Protein AF-T1J2W0-F1 (afdb_monomer_lite)

Foldseek 3Di:
DLVVVCVVCLLDLCSLLVQLVVLVVVCVVCVVPPDDLVVNLVSLVSSLVSLVSSCVNPVLPLSSLQSNLVSCVSVVVNVSSVVSVVSSVVSVVVVVVVVVVVVVVVVVVVVVVPPPDDDDDDD

InterPro domains:
  IPR011990 Tetratricopeptide-like helical domain superfamily [G3DSA:1.25.40.10] (2-92)
  IPR011990 Tetratricopeptide-like helical domain superfamily [SSF48452] (9-98)
  IPR019734 Tetratricopeptide repeat [PS50005] (62-95)
  IPR019734 Tetratricopeptide repeat [SM00028] (28-61)
  IPR019734 Tetratricopeptide repeat [SM00028] (62-95)
  IPR051966 RNA polymerase II-associated protein 3 [PTHR46423] (6-99)

Secondary structure (DSSP, 8-state):
-HHHHHHH-TT-THHHHHHHHHHHHHHHHHTTTT--HHHHHHHHHHHHHHHHHHHHH-TT-HHHHHHHHHHHHHTT-HHHHHHHHHHHHHHHHHHHHHHHHHHHHHHHHHHHTTS--------

Sequence (123 aa):
MLYSGMLSDPTNAFLPANRALALLKKEIEYCFNIKSDK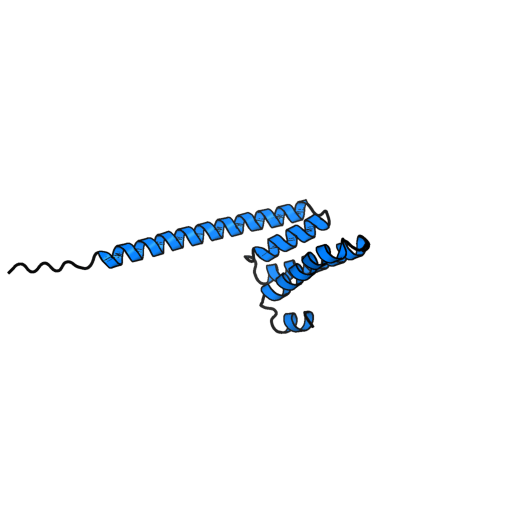FLIFMYAAAEQDCDLAINIDKNYVKAYQRRGSARLAMHKLELAKQDFRKVLELEAGNKQIEAAEREKNGSWVRFSHHHGTVLHSG

Radius of gyration: 23.08 Å; chains: 1; bounding box: 70×40×63 Å

pLDDT: mean 74.88, std 16.81, range [36.06, 93.81]

Organism: Strigamia maritima (NCBI:txid126957)

Structure (mmCIF, N/CA/C/O backbone):
data_AF-T1J2W0-F1
#
_entry.id   AF-T1J2W0-F1
#
loop_
_atom_site.group_PDB
_atom_site.id
_atom_site.type_symbol
_atom_site.label_atom_id
_atom_site.label_alt_id
_atom_site.label_comp_id
_atom_site.label_asym_id
_atom_site.label_entity_id
_atom_site.label_se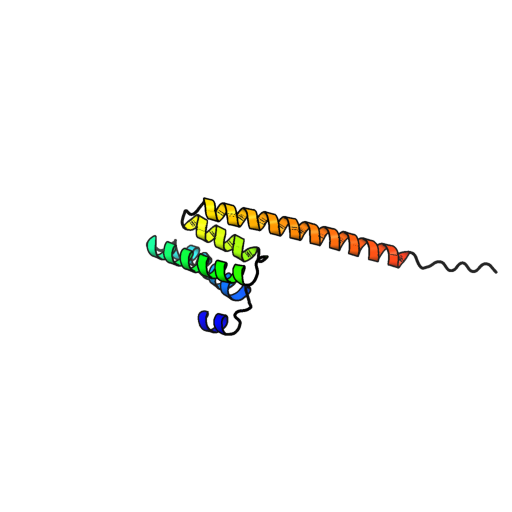q_id
_atom_site.pdbx_PDB_ins_code
_atom_site.Cartn_x
_atom_site.Cartn_y
_atom_site.Cartn_z
_atom_site.occupancy
_atom_site.B_iso_or_equiv
_atom_site.auth_seq_id
_atom_site.auth_comp_id
_atom_site.auth_asym_id
_atom_site.auth_atom_id
_atom_site.pdbx_PDB_model_num
ATOM 1 N N . MET A 1 1 ? 5.935 -17.968 -14.261 1.00 46.16 1 MET A N 1
ATOM 2 C CA . MET A 1 1 ? 4.774 -18.691 -13.690 1.00 46.16 1 MET A CA 1
ATOM 3 C C . MET A 1 1 ? 3.873 -17.832 -12.795 1.00 46.16 1 MET A C 1
ATOM 5 O O . MET A 1 1 ? 2.678 -18.066 -12.822 1.00 46.16 1 MET A O 1
ATOM 9 N N . LEU A 1 2 ? 4.363 -16.821 -12.055 1.00 52.06 2 LEU A N 1
ATOM 10 C CA . LEU A 1 2 ? 3.499 -16.014 -11.162 1.00 52.06 2 LEU A CA 1
ATOM 11 C C . LEU A 1 2 ? 2.420 -15.170 -11.880 1.00 52.06 2 LEU A C 1
ATOM 13 O O . LEU A 1 2 ? 1.346 -14.970 -11.327 1.00 52.06 2 LEU A O 1
ATOM 17 N N . TYR A 1 3 ? 2.672 -14.713 -13.112 1.00 53.56 3 TYR A N 1
ATOM 18 C CA . TYR A 1 3 ? 1.720 -13.885 -13.872 1.00 53.56 3 TYR A CA 1
ATOM 19 C C . TYR A 1 3 ? 0.462 -14.665 -14.308 1.00 53.56 3 TYR A C 1
ATOM 21 O O . TYR A 1 3 ? -0.647 -14.153 -14.211 1.00 53.56 3 TYR A O 1
ATOM 29 N N . SER A 1 4 ? 0.614 -15.935 -14.704 1.00 57.16 4 SER A N 1
ATOM 30 C CA . SER A 1 4 ? -0.502 -16.800 -15.126 1.00 57.16 4 SER A CA 1
ATOM 31 C C . SER A 1 4 ? -1.461 -17.146 -13.978 1.00 57.16 4 SER A C 1
ATOM 33 O O . SER A 1 4 ? -2.655 -17.316 -14.211 1.00 57.16 4 SER A O 1
ATOM 35 N N . GLY A 1 5 ? -0.961 -17.201 -12.736 1.00 61.06 5 GLY A N 1
ATOM 36 C CA . GLY A 1 5 ? -1.792 -17.414 -11.545 1.00 61.06 5 GLY A CA 1
ATOM 37 C C . GLY A 1 5 ? -2.660 -16.202 -11.192 1.00 61.06 5 GLY A C 1
ATOM 38 O O . GLY A 1 5 ? -3.816 -16.375 -10.830 1.00 61.06 5 GLY A O 1
ATOM 39 N N . MET A 1 6 ? -2.145 -14.978 -11.370 1.00 64.12 6 MET A N 1
ATOM 40 C CA . MET A 1 6 ? -2.906 -13.739 -11.122 1.00 64.12 6 MET A CA 1
ATOM 41 C C . MET A 1 6 ? -4.043 -13.528 -12.124 1.00 64.12 6 MET A C 1
ATOM 43 O O . MET A 1 6 ? -5.085 -12.997 -11.764 1.00 64.12 6 MET A O 1
ATOM 47 N N . LEU A 1 7 ? -3.854 -13.960 -13.374 1.00 62.75 7 LEU A N 1
ATOM 48 C CA . LEU A 1 7 ? -4.899 -13.908 -14.402 1.00 62.75 7 LEU A CA 1
ATOM 49 C C . LEU A 1 7 ? -5.993 -14.964 -14.195 1.00 62.75 7 LEU A C 1
ATOM 51 O O . LEU A 1 7 ? -7.088 -14.808 -14.724 1.00 62.75 7 LEU A O 1
ATOM 55 N N . SER A 1 8 ? -5.697 -16.030 -13.444 1.00 68.44 8 SER A N 1
ATOM 56 C CA . SER A 1 8 ? -6.660 -17.103 -13.166 1.00 68.44 8 SER A CA 1
ATOM 57 C C . SER A 1 8 ? -7.631 -16.741 -12.037 1.00 68.44 8 SER A C 1
ATOM 59 O O . SER A 1 8 ? -8.755 -17.230 -12.034 1.00 68.44 8 SER A O 1
ATOM 61 N N . ASP A 1 9 ? -7.221 -15.873 -11.107 1.00 68.38 9 ASP A N 1
ATOM 62 C CA . ASP A 1 9 ? -8.078 -15.335 -10.046 1.00 68.38 9 ASP A CA 1
ATOM 63 C C . ASP A 1 9 ? -7.771 -13.842 -9.815 1.00 68.38 9 ASP A C 1
ATOM 65 O O . ASP A 1 9 ? -6.978 -13.483 -8.935 1.00 68.38 9 ASP A O 1
ATOM 69 N N . PRO A 1 10 ? -8.385 -12.948 -10.613 1.00 68.94 10 PRO A N 1
ATOM 70 C CA . PRO A 1 10 ? -8.170 -11.508 -10.506 1.00 68.94 10 PRO A CA 1
ATOM 71 C C . PRO A 1 10 ? -8.846 -10.894 -9.271 1.00 68.94 10 PRO A C 1
ATOM 73 O O . PRO A 1 10 ? -8.652 -9.712 -8.999 1.00 68.94 10 PRO A O 1
ATOM 76 N N . THR A 1 11 ? -9.643 -11.668 -8.527 1.00 78.44 11 THR A N 1
ATOM 77 C CA . THR A 1 11 ? -10.345 -11.193 -7.325 1.00 78.44 11 THR A CA 1
ATOM 78 C C . THR A 1 11 ? -9.517 -11.356 -6.057 1.00 78.44 11 THR A C 1
ATOM 80 O O . THR A 1 11 ? -9.905 -10.891 -4.987 1.00 78.44 11 THR A O 1
ATOM 83 N N . ASN A 1 12 ? -8.354 -11.997 -6.161 1.00 82.50 12 ASN A N 1
ATOM 84 C CA . ASN A 1 12 ? -7.546 -12.334 -5.011 1.00 82.50 12 ASN A CA 1
ATOM 85 C C . ASN A 1 12 ? -6.423 -11.316 -4.784 1.00 82.50 12 ASN A C 1
ATOM 87 O O . ASN A 1 12 ? -5.365 -11.385 -5.410 1.00 82.50 12 ASN A O 1
ATOM 91 N N . ALA A 1 13 ? -6.621 -10.409 -3.821 1.00 82.06 13 ALA A N 1
ATOM 92 C CA . ALA A 1 13 ? -5.630 -9.403 -3.422 1.00 82.06 13 ALA A CA 1
ATOM 93 C C . ALA A 1 13 ? -4.342 -10.007 -2.821 1.00 82.06 13 ALA A C 1
ATOM 95 O O . ALA A 1 13 ? -3.291 -9.359 -2.805 1.00 82.06 13 ALA A O 1
ATOM 96 N N . PHE A 1 14 ? -4.388 -11.259 -2.347 1.00 83.62 14 PHE A N 1
ATOM 97 C CA . PHE A 1 14 ? -3.240 -11.937 -1.743 1.00 83.62 14 PHE A CA 1
ATOM 98 C C . PHE A 1 14 ? -2.141 -12.235 -2.766 1.00 83.62 14 PHE A C 1
ATOM 100 O O . PHE A 1 14 ? -0.958 -12.074 -2.460 1.00 83.62 14 PHE A O 1
ATOM 107 N N . LEU A 1 15 ? -2.510 -12.650 -3.982 1.00 84.25 15 LEU A N 1
ATOM 108 C CA . LEU A 1 15 ? -1.555 -13.009 -5.033 1.00 84.25 15 LEU A CA 1
ATOM 109 C C . LEU A 1 15 ? -0.631 -11.837 -5.416 1.00 84.25 15 LEU A C 1
ATOM 111 O O . LEU A 1 15 ? 0.593 -12.008 -5.329 1.00 84.25 15 LEU A O 1
ATOM 115 N N . PRO A 1 16 ? -1.148 -10.651 -5.797 1.00 81.88 16 PRO A N 1
ATOM 116 C CA . PRO A 1 16 ? -0.301 -9.513 -6.128 1.00 81.88 16 PRO A CA 1
ATOM 117 C C . PRO A 1 16 ? 0.481 -8.999 -4.913 1.00 81.88 16 PRO A C 1
ATOM 119 O O . PRO A 1 16 ? 1.685 -8.773 -5.020 1.00 81.88 16 PRO A O 1
ATOM 122 N N . ALA A 1 17 ? -0.109 -8.952 -3.716 1.00 82.38 17 ALA A N 1
ATOM 123 C CA . ALA A 1 17 ? 0.631 -8.526 -2.525 1.00 82.38 17 ALA A CA 1
ATOM 124 C C . ALA A 1 17 ? 1.763 -9.484 -2.112 1.00 82.38 17 ALA A C 1
ATOM 126 O O . ALA A 1 17 ? 2.795 -9.043 -1.598 1.00 82.38 17 ALA A O 1
ATOM 127 N N . ASN A 1 18 ? 1.600 -10.793 -2.322 1.00 87.44 18 ASN A N 1
ATOM 128 C CA . ASN A 1 18 ? 2.654 -11.769 -2.052 1.00 87.44 18 ASN A CA 1
ATOM 129 C C . ASN A 1 18 ? 3.799 -11.656 -3.070 1.00 87.44 18 ASN A C 1
ATOM 131 O O . ASN A 1 18 ? 4.972 -11.773 -2.712 1.00 87.44 18 ASN A O 1
ATOM 135 N N . ARG A 1 19 ? 3.482 -11.351 -4.333 1.00 86.00 19 ARG A N 1
ATOM 136 C CA . ARG A 1 19 ? 4.506 -11.025 -5.331 1.00 86.00 19 ARG A CA 1
ATOM 137 C C . ARG A 1 19 ? 5.256 -9.744 -4.969 1.00 86.00 19 ARG A C 1
ATOM 139 O O . ARG A 1 19 ? 6.485 -9.769 -4.990 1.00 86.00 19 ARG A O 1
ATOM 146 N N . ALA A 1 20 ? 4.559 -8.689 -4.543 1.00 84.31 20 ALA A N 1
ATOM 147 C CA . ALA A 1 20 ? 5.192 -7.464 -4.050 1.00 84.31 20 ALA A CA 1
ATOM 148 C C . ALA A 1 20 ? 6.149 -7.747 -2.880 1.00 84.31 20 ALA A C 1
ATOM 150 O O . ALA A 1 20 ? 7.278 -7.262 -2.866 1.00 84.31 20 ALA A O 1
ATOM 151 N N . LEU A 1 21 ? 5.747 -8.603 -1.931 1.00 86.44 21 LEU A N 1
ATOM 152 C CA . LEU A 1 21 ? 6.630 -9.053 -0.851 1.00 86.44 21 LEU A CA 1
ATOM 153 C C . LEU A 1 21 ? 7.881 -9.759 -1.375 1.00 86.44 21 LEU A C 1
ATOM 155 O O . LEU A 1 21 ? 8.970 -9.504 -0.872 1.00 86.44 21 LEU A O 1
ATOM 159 N N . ALA A 1 22 ? 7.742 -10.662 -2.345 1.00 85.88 22 ALA A N 1
ATOM 160 C CA . ALA A 1 22 ? 8.883 -11.380 -2.900 1.00 85.88 22 ALA A CA 1
ATOM 161 C C . ALA A 1 22 ? 9.874 -10.426 -3.587 1.00 85.88 22 ALA A C 1
ATOM 163 O O . ALA A 1 22 ? 11.082 -10.603 -3.444 1.00 85.88 22 ALA A O 1
ATOM 164 N N . LEU A 1 23 ? 9.377 -9.396 -4.283 1.00 84.12 23 LEU A N 1
ATOM 165 C CA . LEU A 1 23 ? 10.206 -8.352 -4.894 1.00 84.12 23 LEU A CA 1
ATOM 166 C C . LEU A 1 23 ? 10.962 -7.545 -3.828 1.00 84.12 23 LEU A C 1
ATOM 168 O O . LEU A 1 23 ? 12.172 -7.380 -3.951 1.00 84.12 23 LEU A O 1
ATOM 172 N N . LEU A 1 24 ? 10.274 -7.137 -2.755 1.00 82.44 24 LEU A N 1
ATOM 173 C CA . LEU A 1 24 ? 10.879 -6.439 -1.613 1.00 82.44 24 LEU A CA 1
ATOM 174 C C . LEU A 1 24 ? 11.867 -7.317 -0.836 1.00 82.44 24 LEU A C 1
ATOM 176 O O . LEU A 1 24 ? 12.873 -6.839 -0.346 1.00 82.44 24 LEU A O 1
ATOM 180 N N . LYS A 1 25 ? 11.624 -8.623 -0.712 1.00 80.88 25 LYS A N 1
ATOM 181 C CA . LYS A 1 25 ? 12.543 -9.528 -0.005 1.00 80.88 25 LYS A CA 1
ATOM 182 C C . LYS A 1 25 ? 13.805 -9.813 -0.821 1.00 80.88 25 LYS A C 1
ATOM 184 O O . LYS A 1 25 ? 14.875 -10.005 -0.251 1.00 80.88 25 LYS A O 1
ATOM 189 N N . LYS A 1 26 ? 13.684 -9.822 -2.151 1.00 71.12 26 LYS A N 1
ATOM 190 C CA . LYS A 1 26 ? 14.795 -10.063 -3.079 1.00 71.12 26 LYS A CA 1
ATOM 191 C C . LYS A 1 26 ? 15.837 -8.939 -3.064 1.00 71.12 26 LYS A C 1
ATOM 193 O O . LYS A 1 26 ? 16.991 -9.200 -3.381 1.00 71.12 26 LYS A O 1
ATOM 198 N N . GLU A 1 27 ? 15.456 -7.734 -2.642 1.00 64.75 27 GLU A N 1
ATOM 199 C CA . GLU A 1 27 ? 16.375 -6.638 -2.302 1.00 64.75 27 GLU A CA 1
ATOM 200 C C . GLU A 1 27 ? 17.429 -7.067 -1.276 1.00 64.75 27 GLU A C 1
ATOM 202 O O . GLU A 1 27 ? 18.616 -6.880 -1.517 1.00 64.75 27 GLU A O 1
ATOM 207 N N . ILE A 1 28 ? 17.013 -7.679 -0.159 1.00 61.84 28 ILE A N 1
ATOM 208 C CA . ILE A 1 28 ? 17.910 -8.014 0.963 1.00 61.84 28 ILE A CA 1
ATOM 209 C C . ILE A 1 28 ? 19.010 -8.983 0.509 1.00 61.84 28 ILE A C 1
ATOM 211 O O . ILE A 1 28 ? 20.155 -8.878 0.941 1.00 61.84 28 ILE A O 1
ATOM 215 N N . GLU A 1 29 ? 18.680 -9.895 -0.405 1.00 62.16 29 GLU A N 1
ATOM 216 C CA . GLU A 1 29 ? 19.632 -10.853 -0.974 1.00 62.16 29 GLU A CA 1
ATOM 217 C C . GLU A 1 29 ? 20.570 -10.204 -2.010 1.00 62.16 29 GLU A C 1
ATOM 219 O O . GLU A 1 29 ? 21.736 -10.580 -2.127 1.00 62.16 29 GLU A O 1
ATOM 224 N N . TYR A 1 30 ? 20.086 -9.202 -2.751 1.00 60.34 30 TYR A N 1
ATOM 225 C CA . TYR A 1 30 ? 20.829 -8.580 -3.849 1.00 60.34 30 TYR A CA 1
ATOM 226 C C . TYR A 1 30 ? 21.629 -7.329 -3.473 1.00 60.34 30 TYR A C 1
ATOM 228 O O . TYR A 1 30 ? 22.598 -7.018 -4.168 1.00 60.34 30 TYR A O 1
ATOM 236 N N . CYS A 1 31 ? 21.302 -6.656 -2.368 1.00 54.00 31 CYS A N 1
ATOM 237 C CA . CYS A 1 31 ? 22.071 -5.524 -1.841 1.00 54.00 31 CYS A CA 1
ATOM 238 C C . CYS A 1 31 ? 23.498 -5.910 -1.409 1.00 54.00 31 CYS A C 1
ATOM 240 O O . CYS A 1 31 ? 24.365 -5.045 -1.346 1.00 54.00 31 CYS A O 1
ATOM 242 N N . PHE A 1 32 ? 23.778 -7.200 -1.180 1.00 56.19 32 PHE A N 1
ATOM 243 C CA . PHE A 1 32 ? 25.126 -7.683 -0.852 1.00 56.19 32 PHE A CA 1
ATOM 244 C C . PHE A 1 32 ? 26.053 -7.817 -2.076 1.00 56.19 32 PHE A C 1
ATOM 246 O O . PHE A 1 32 ? 27.269 -7.874 -1.924 1.00 56.19 32 PHE A O 1
ATOM 253 N N . ASN A 1 33 ? 25.499 -7.844 -3.294 1.00 49.69 33 ASN A N 1
ATOM 254 C CA . ASN A 1 33 ? 26.236 -8.077 -4.539 1.00 49.69 33 ASN A CA 1
ATOM 255 C C . ASN A 1 33 ? 26.005 -6.933 -5.538 1.00 49.69 33 ASN A C 1
ATOM 257 O O . ASN A 1 33 ? 25.404 -7.158 -6.583 1.00 49.69 33 ASN A O 1
ATOM 261 N N . ILE A 1 34 ? 26.429 -5.708 -5.185 1.00 54.31 34 ILE A N 1
ATOM 262 C CA . ILE A 1 34 ? 26.569 -4.502 -6.042 1.00 54.31 34 ILE A CA 1
ATOM 263 C C . ILE A 1 34 ? 25.626 -4.485 -7.267 1.00 54.31 34 ILE A C 1
ATOM 265 O O . ILE A 1 34 ? 26.065 -4.364 -8.414 1.00 54.31 34 ILE A O 1
ATOM 269 N N . LYS A 1 35 ? 24.312 -4.645 -7.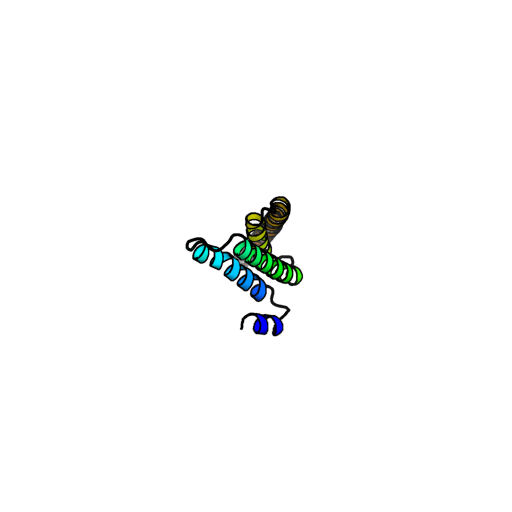060 1.00 55.25 35 LYS A N 1
ATOM 270 C CA . LYS A 1 35 ? 23.345 -4.451 -8.143 1.00 55.25 35 LYS A CA 1
ATOM 271 C C . LYS A 1 35 ? 22.975 -2.986 -8.211 1.00 55.25 35 LYS A C 1
ATOM 273 O O . LYS A 1 35 ? 22.626 -2.366 -7.217 1.00 55.25 35 LYS A O 1
ATOM 278 N N . SER A 1 36 ? 23.123 -2.449 -9.415 1.00 61.47 36 SER A N 1
ATOM 279 C CA . SER A 1 36 ? 22.970 -1.043 -9.759 1.00 61.47 36 SER A CA 1
ATOM 280 C C . SER A 1 36 ? 21.665 -0.485 -9.194 1.00 61.47 36 SER A C 1
ATOM 282 O O . SER A 1 36 ? 20.614 -1.090 -9.397 1.00 61.47 36 SER A O 1
ATOM 284 N N . ASP A 1 37 ? 21.731 0.690 -8.572 1.00 67.69 37 ASP A N 1
ATOM 285 C CA . ASP A 1 37 ? 20.605 1.465 -8.022 1.00 67.69 37 ASP A CA 1
ATOM 286 C C . ASP A 1 37 ? 19.345 1.417 -8.923 1.00 67.69 37 ASP A C 1
ATOM 288 O O . ASP A 1 37 ? 18.236 1.077 -8.509 1.00 67.69 37 ASP A O 1
ATOM 292 N N . LYS A 1 38 ? 19.549 1.552 -10.239 1.00 73.06 38 LYS A N 1
ATOM 293 C CA . LYS A 1 38 ? 18.502 1.464 -11.269 1.00 73.06 38 LYS A CA 1
ATOM 294 C C . LYS A 1 38 ? 17.694 0.155 -11.274 1.00 73.06 38 LYS A C 1
ATOM 296 O O . LYS A 1 38 ? 16.495 0.185 -11.547 1.00 73.06 38 LYS A O 1
ATOM 301 N N . PHE A 1 39 ? 18.324 -0.995 -11.023 1.00 79.12 39 PHE A N 1
ATOM 302 C CA . PHE A 1 39 ? 17.624 -2.284 -10.970 1.00 79.12 39 PHE A CA 1
ATOM 303 C C . PHE A 1 39 ? 16.715 -2.357 -9.744 1.00 79.12 39 PHE A C 1
ATOM 305 O O . PHE A 1 39 ? 15.589 -2.841 -9.837 1.00 79.12 39 PHE A O 1
ATOM 312 N N . LEU A 1 40 ? 17.185 -1.828 -8.617 1.00 77.25 40 LEU A N 1
ATOM 313 C CA . LEU A 1 40 ? 16.453 -1.838 -7.363 1.00 77.25 40 LEU A CA 1
ATOM 314 C C . LEU A 1 40 ? 15.235 -0.902 -7.421 1.00 77.25 40 LEU A C 1
ATOM 316 O O . LEU A 1 40 ? 14.122 -1.322 -7.105 1.00 77.25 40 LEU A O 1
ATOM 320 N N . ILE A 1 41 ? 15.404 0.293 -8.001 1.00 81.38 41 ILE A N 1
ATOM 321 C CA . ILE A 1 41 ? 14.304 1.221 -8.315 1.00 81.38 41 ILE A CA 1
ATOM 322 C C . ILE A 1 41 ? 13.226 0.549 -9.180 1.00 81.38 41 ILE A C 1
ATOM 324 O O . ILE A 1 41 ? 12.032 0.708 -8.917 1.00 81.38 41 ILE A O 1
ATOM 328 N N . PHE A 1 42 ? 13.619 -0.233 -10.193 1.00 85.50 42 PHE A N 1
ATOM 329 C CA . PHE A 1 42 ? 12.667 -0.969 -11.030 1.00 85.50 42 PHE A CA 1
ATOM 330 C C . PHE A 1 42 ? 11.889 -2.028 -10.231 1.00 85.50 42 PHE A C 1
ATOM 332 O O . PHE A 1 42 ? 10.685 -2.193 -10.430 1.00 85.50 42 PHE A O 1
ATOM 339 N N . MET A 1 43 ? 12.549 -2.725 -9.300 1.00 85.06 43 MET A N 1
ATOM 340 C CA . MET A 1 43 ? 11.890 -3.711 -8.438 1.00 85.06 43 MET A CA 1
ATOM 341 C C . MET A 1 43 ? 10.874 -3.066 -7.491 1.00 85.06 43 MET A C 1
ATOM 343 O O . MET A 1 43 ? 9.770 -3.594 -7.350 1.00 85.06 43 MET A O 1
ATOM 347 N N . TYR A 1 44 ? 11.200 -1.917 -6.894 1.00 88.00 44 TYR A N 1
ATOM 348 C CA . TYR A 1 44 ? 10.252 -1.181 -6.053 1.00 88.00 44 TYR A CA 1
ATOM 349 C C . TYR A 1 44 ? 9.065 -0.645 -6.843 1.00 88.00 44 TYR A C 1
ATOM 351 O O . TYR A 1 44 ? 7.939 -0.732 -6.365 1.00 88.00 44 TYR A O 1
ATOM 359 N N . ALA A 1 45 ? 9.289 -0.152 -8.063 1.00 89.25 45 ALA A N 1
ATOM 360 C CA . ALA A 1 45 ? 8.205 0.299 -8.930 1.00 89.25 45 ALA A CA 1
ATOM 361 C C . ALA A 1 45 ? 7.246 -0.852 -9.289 1.00 89.25 45 ALA A C 1
ATOM 363 O O . ALA A 1 45 ? 6.029 -0.676 -9.275 1.00 89.25 45 ALA A O 1
ATOM 364 N N . ALA A 1 46 ? 7.782 -2.048 -9.554 1.00 88.94 46 ALA A N 1
ATOM 365 C CA . ALA A 1 46 ? 6.965 -3.240 -9.774 1.00 88.94 46 ALA A CA 1
ATOM 366 C C . ALA A 1 46 ? 6.197 -3.655 -8.504 1.00 88.94 46 ALA A C 1
ATOM 368 O O . ALA A 1 46 ? 5.017 -3.988 -8.582 1.00 88.94 46 ALA A O 1
ATOM 369 N N . ALA A 1 47 ? 6.836 -3.586 -7.330 1.00 89.44 47 ALA A N 1
ATOM 370 C CA . ALA A 1 47 ? 6.176 -3.863 -6.056 1.00 89.44 47 ALA A CA 1
ATOM 371 C C . ALA A 1 47 ? 5.065 -2.845 -5.741 1.00 89.44 47 ALA A C 1
ATOM 373 O O . ALA A 1 47 ? 4.025 -3.231 -5.213 1.00 89.44 47 ALA A O 1
ATOM 374 N N . GLU A 1 48 ? 5.257 -1.567 -6.084 1.00 92.44 48 GLU A N 1
ATOM 375 C CA . GLU A 1 48 ? 4.244 -0.516 -5.953 1.00 92.44 48 GLU A CA 1
ATOM 376 C C . GLU A 1 48 ? 3.004 -0.837 -6.800 1.00 92.44 48 GLU A C 1
ATOM 378 O O . GLU A 1 48 ? 1.901 -0.847 -6.257 1.00 92.44 48 GLU A O 1
ATOM 383 N N . GLN A 1 49 ? 3.180 -1.203 -8.076 1.00 91.38 49 GLN A N 1
ATOM 384 C CA . GLN A 1 49 ? 2.070 -1.588 -8.963 1.00 91.38 49 GLN A CA 1
ATOM 385 C C . GLN A 1 49 ? 1.324 -2.836 -8.481 1.00 91.38 49 GLN A C 1
ATOM 387 O O . GLN A 1 49 ? 0.094 -2.867 -8.488 1.00 91.38 49 GLN A O 1
ATOM 392 N N . ASP A 1 50 ? 2.056 -3.860 -8.038 1.00 89.25 50 ASP A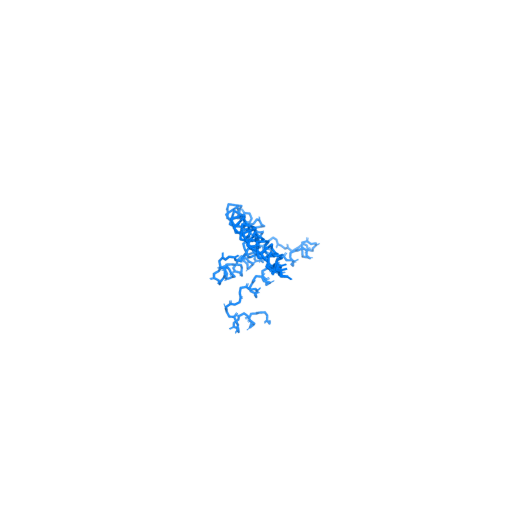 N 1
ATOM 393 C CA . ASP A 1 50 ? 1.447 -5.068 -7.479 1.00 89.25 50 ASP A CA 1
ATOM 394 C C . ASP A 1 50 ? 0.636 -4.727 -6.206 1.00 89.25 50 ASP A C 1
ATOM 396 O O . ASP A 1 50 ? -0.461 -5.247 -5.995 1.00 89.25 50 ASP A O 1
ATOM 400 N N . CYS A 1 51 ? 1.115 -3.801 -5.367 1.00 91.88 51 CYS A N 1
ATOM 401 C CA . CYS A 1 51 ? 0.347 -3.335 -4.209 1.00 91.88 51 CYS A CA 1
ATOM 402 C C . CYS A 1 51 ? -0.882 -2.505 -4.607 1.00 91.88 51 CYS A C 1
ATOM 404 O O . CYS A 1 51 ? -1.925 -2.648 -3.972 1.00 91.88 51 CYS A O 1
ATOM 406 N N . ASP A 1 52 ? -0.789 -1.669 -5.643 1.00 93.12 52 ASP A N 1
ATOM 407 C CA . ASP A 1 52 ? -1.931 -0.906 -6.160 1.00 93.12 52 ASP A CA 1
ATOM 408 C C . ASP A 1 52 ? -3.043 -1.833 -6.654 1.00 93.12 52 ASP A C 1
ATOM 410 O O . ASP A 1 52 ? -4.214 -1.606 -6.345 1.00 93.12 52 ASP A O 1
ATOM 414 N N . LEU A 1 53 ? -2.685 -2.920 -7.343 1.00 90.00 53 LEU A N 1
ATOM 415 C CA . LEU A 1 53 ? -3.648 -3.939 -7.749 1.00 90.00 53 LEU A CA 1
ATOM 416 C C . LEU A 1 53 ? -4.312 -4.594 -6.531 1.00 90.00 53 LEU A C 1
ATOM 418 O O . LEU A 1 53 ? -5.535 -4.705 -6.488 1.00 90.00 53 LEU A O 1
ATOM 422 N N . ALA A 1 54 ? -3.524 -4.976 -5.522 1.00 88.31 54 ALA A N 1
ATOM 423 C CA . ALA A 1 54 ? -4.049 -5.571 -4.294 1.00 88.31 54 ALA A CA 1
ATOM 424 C C . ALA A 1 54 ? -5.029 -4.634 -3.563 1.00 88.31 54 ALA A C 1
ATOM 426 O O . ALA A 1 54 ? -6.070 -5.086 -3.099 1.00 88.31 54 ALA A O 1
ATOM 427 N N . ILE A 1 55 ? -4.723 -3.335 -3.505 1.00 91.00 55 ILE A N 1
ATOM 428 C CA . ILE A 1 55 ? -5.571 -2.303 -2.885 1.00 91.00 55 ILE A CA 1
ATOM 429 C C . ILE A 1 55 ? -6.840 -2.045 -3.702 1.00 91.00 55 ILE A C 1
ATOM 431 O O . ILE A 1 55 ? -7.901 -1.778 -3.138 1.00 91.00 55 ILE A O 1
ATOM 435 N N . ASN A 1 56 ? -6.749 -2.102 -5.032 1.00 90.12 56 ASN A N 1
ATOM 436 C CA . ASN A 1 56 ? -7.913 -1.935 -5.896 1.00 90.12 56 ASN A CA 1
ATOM 437 C C . ASN A 1 56 ? -8.916 -3.087 -5.727 1.00 90.12 56 ASN A C 1
ATOM 439 O O . ASN A 1 56 ? -10.122 -2.867 -5.808 1.00 90.12 56 ASN A O 1
ATOM 443 N N . ILE A 1 57 ? -8.408 -4.293 -5.462 1.00 87.94 57 ILE A N 1
ATOM 444 C CA . ILE A 1 57 ? -9.213 -5.476 -5.157 1.00 87.94 57 ILE A CA 1
ATOM 445 C C . ILE A 1 57 ? -9.773 -5.398 -3.726 1.00 87.94 57 ILE A C 1
ATOM 447 O O . ILE A 1 57 ? -10.981 -5.519 -3.537 1.00 87.94 57 ILE A O 1
ATOM 451 N N . ASP A 1 58 ? -8.917 -5.161 -2.726 1.00 86.31 58 ASP A N 1
ATOM 452 C CA . ASP A 1 58 ? -9.304 -5.019 -1.319 1.00 86.31 58 ASP A CA 1
ATOM 453 C C . ASP A 1 58 ? -8.708 -3.746 -0.697 1.00 86.31 58 ASP A C 1
ATOM 455 O O . ASP A 1 58 ? -7.534 -3.666 -0.319 1.00 86.31 58 ASP A O 1
ATOM 459 N N . LYS A 1 59 ? -9.577 -2.746 -0.529 1.00 88.19 59 LYS A N 1
ATOM 460 C CA . LYS A 1 59 ? -9.241 -1.429 0.033 1.00 88.19 59 LYS A CA 1
ATOM 461 C C . LYS A 1 59 ? -8.940 -1.457 1.529 1.00 88.19 59 LYS A C 1
ATOM 463 O O . LYS A 1 59 ? -8.425 -0.474 2.055 1.00 88.19 59 LYS A O 1
ATOM 468 N N . ASN A 1 60 ? -9.269 -2.542 2.222 1.00 86.44 60 ASN A N 1
ATOM 469 C CA . ASN A 1 60 ? -8.977 -2.716 3.641 1.00 86.44 60 ASN A CA 1
ATOM 470 C C . ASN A 1 60 ? -7.734 -3.585 3.859 1.00 86.44 60 ASN A C 1
ATOM 472 O O . ASN A 1 60 ? -7.395 -3.911 4.999 1.00 86.44 60 ASN A O 1
ATOM 476 N N . TYR A 1 61 ? -7.011 -3.936 2.790 1.00 87.94 61 TYR A N 1
ATOM 477 C CA . TYR A 1 61 ? -5.881 -4.841 2.891 1.00 87.94 61 TYR A CA 1
ATOM 478 C C . TYR A 1 61 ? -4.628 -4.163 3.458 1.00 87.94 61 TYR A C 1
ATOM 480 O O . TYR A 1 61 ? -3.730 -3.716 2.741 1.00 87.94 61 TYR A O 1
ATOM 488 N N . VAL A 1 62 ? -4.544 -4.131 4.790 1.00 89.31 62 VAL A N 1
ATOM 489 C CA . VAL A 1 62 ? -3.489 -3.462 5.575 1.00 89.31 62 VAL A CA 1
ATOM 490 C C . VAL A 1 62 ? -2.077 -3.802 5.083 1.00 89.31 62 VAL A C 1
ATOM 492 O O . VAL A 1 62 ? -1.237 -2.917 4.909 1.00 89.31 62 VAL A O 1
ATOM 495 N N . LYS A 1 63 ? -1.816 -5.082 4.788 1.00 88.19 63 LYS A N 1
ATOM 496 C CA . LYS A 1 63 ? -0.496 -5.550 4.336 1.00 88.19 63 LYS A CA 1
ATOM 497 C C . LYS A 1 63 ? -0.086 -4.949 2.990 1.00 88.19 63 LYS A C 1
ATOM 499 O O . LYS A 1 63 ? 1.104 -4.734 2.780 1.00 88.19 63 LYS A O 1
ATOM 504 N N . ALA A 1 64 ? -1.027 -4.676 2.085 1.00 90.25 64 ALA A N 1
ATOM 505 C CA . ALA A 1 64 ? -0.707 -4.044 0.806 1.00 90.25 64 ALA A CA 1
ATOM 506 C C . ALA A 1 64 ? -0.269 -2.587 0.996 1.00 90.25 64 ALA A C 1
ATOM 508 O O . ALA A 1 64 ? 0.741 -2.183 0.424 1.00 90.25 64 ALA A O 1
ATOM 509 N N . TYR A 1 65 ? -0.939 -1.830 1.872 1.00 92.44 65 TYR A N 1
ATOM 510 C CA . TYR A 1 65 ? -0.515 -0.468 2.214 1.00 92.44 65 TYR A CA 1
ATOM 511 C C . TYR A 1 65 ? 0.859 -0.434 2.890 1.00 92.44 65 TYR A C 1
ATOM 513 O O . TYR A 1 65 ? 1.699 0.382 2.516 1.00 92.44 65 TYR A O 1
ATOM 521 N N . GLN A 1 66 ? 1.135 -1.354 3.822 1.00 91.62 66 GLN A N 1
ATOM 522 C CA . GLN A 1 66 ? 2.456 -1.461 4.459 1.00 91.62 66 GLN A CA 1
ATOM 523 C C . GLN A 1 66 ? 3.564 -1.707 3.424 1.00 91.62 66 GLN A C 1
ATOM 525 O O . GLN A 1 66 ? 4.581 -1.015 3.422 1.00 91.62 66 GLN A O 1
ATOM 530 N N . ARG A 1 67 ? 3.352 -2.660 2.507 1.00 91.00 67 ARG A N 1
ATOM 531 C CA . ARG A 1 67 ? 4.321 -3.005 1.454 1.00 91.00 67 ARG A CA 1
ATOM 532 C C . ARG A 1 67 ? 4.520 -1.871 0.448 1.00 91.00 67 ARG A C 1
ATOM 534 O O . ARG A 1 67 ? 5.663 -1.584 0.094 1.00 91.00 67 ARG A O 1
ATOM 541 N N . ARG A 1 68 ? 3.440 -1.196 0.035 1.00 93.81 68 ARG A N 1
ATOM 542 C CA . ARG A 1 68 ? 3.502 -0.020 -0.849 1.00 93.81 68 ARG A CA 1
ATOM 543 C C . ARG A 1 68 ? 4.288 1.120 -0.200 1.00 93.81 68 ARG A C 1
ATOM 545 O O . ARG A 1 68 ? 5.148 1.711 -0.849 1.00 93.81 68 ARG A O 1
ATOM 552 N N . GLY A 1 69 ? 4.057 1.361 1.092 1.00 92.94 69 GLY A N 1
ATOM 553 C CA . GLY A 1 69 ? 4.796 2.340 1.885 1.00 92.94 69 GLY A CA 1
ATOM 554 C C . GLY A 1 69 ? 6.295 2.040 1.931 1.00 92.94 69 GLY A C 1
ATOM 555 O O . GLY A 1 69 ? 7.100 2.926 1.651 1.00 92.94 69 GLY A O 1
ATOM 556 N N . SER A 1 70 ? 6.686 0.788 2.193 1.00 90.25 70 SER A N 1
ATOM 557 C CA . SER A 1 70 ? 8.096 0.367 2.172 1.00 90.25 70 SER A CA 1
ATOM 558 C C . SER A 1 70 ? 8.754 0.553 0.801 1.00 90.25 70 SER A C 1
ATOM 560 O O . SER A 1 70 ? 9.847 1.109 0.729 1.00 90.25 70 SER A O 1
ATOM 562 N N . ALA A 1 71 ? 8.080 0.162 -0.288 1.00 90.50 71 ALA A N 1
ATOM 563 C CA . ALA A 1 71 ? 8.587 0.365 -1.648 1.00 90.50 71 ALA A CA 1
ATOM 564 C C . ALA A 1 71 ? 8.800 1.859 -1.957 1.00 90.50 71 ALA A C 1
ATOM 566 O O . ALA A 1 71 ? 9.831 2.259 -2.494 1.00 90.50 71 ALA A O 1
ATOM 567 N N . ARG A 1 72 ? 7.849 2.709 -1.557 1.00 93.12 72 ARG A N 1
ATOM 568 C CA . ARG A 1 72 ? 7.922 4.165 -1.740 1.00 93.12 72 ARG A CA 1
ATOM 569 C C . ARG A 1 72 ? 9.028 4.814 -0.918 1.00 93.12 72 ARG A C 1
ATOM 571 O O . ARG A 1 72 ? 9.677 5.722 -1.431 1.00 93.12 72 ARG A O 1
ATOM 578 N N . LEU A 1 73 ? 9.274 4.352 0.310 1.00 90.06 73 LEU A N 1
ATOM 579 C CA . LEU A 1 73 ? 10.412 4.811 1.113 1.00 90.06 73 LEU A CA 1
ATOM 580 C C . LEU A 1 73 ? 11.736 4.543 0.397 1.00 90.06 73 LEU A C 1
ATOM 582 O O . LEU A 1 73 ? 12.562 5.448 0.298 1.00 90.06 73 LEU A O 1
ATOM 586 N N . ALA A 1 74 ? 11.900 3.339 -0.151 1.00 86.00 74 ALA A N 1
ATOM 587 C CA . ALA A 1 74 ? 13.112 2.958 -0.863 1.00 86.00 74 ALA A CA 1
ATOM 588 C C . ALA A 1 74 ? 13.290 3.701 -2.204 1.00 86.00 74 ALA A C 1
ATOM 590 O O . ALA A 1 74 ? 14.405 3.879 -2.677 1.00 86.00 74 ALA A O 1
ATOM 591 N N . MET A 1 75 ? 12.201 4.220 -2.782 1.00 88.12 75 MET A N 1
ATOM 592 C CA . MET A 1 75 ? 12.223 5.128 -3.938 1.00 88.12 75 MET A CA 1
ATOM 593 C C . MET A 1 75 ? 12.299 6.621 -3.561 1.00 88.12 75 MET A C 1
ATOM 595 O O . MET A 1 75 ? 12.058 7.473 -4.415 1.00 88.12 75 MET A O 1
ATOM 599 N N . HIS A 1 76 ? 12.556 6.966 -2.294 1.00 88.62 76 HIS A N 1
ATOM 600 C CA . HIS A 1 76 ? 12.562 8.344 -1.776 1.00 88.62 76 HIS A CA 1
ATOM 601 C C . HIS A 1 76 ? 11.224 9.109 -1.904 1.00 88.62 76 HIS A C 1
ATOM 603 O O . HIS A 1 76 ? 11.167 10.328 -1.731 1.00 88.62 76 HIS A O 1
ATOM 609 N N . LYS A 1 77 ? 10.104 8.411 -2.126 1.00 91.81 77 LYS A N 1
ATOM 610 C CA . LYS A 1 77 ? 8.742 8.973 -2.192 1.00 91.81 77 LYS A CA 1
ATOM 611 C C . LYS A 1 77 ? 8.126 9.108 -0.790 1.00 91.81 77 LYS A C 1
ATOM 613 O O . LYS A 1 77 ? 7.083 8.523 -0.490 1.00 91.81 77 LYS A O 1
ATOM 618 N N . LEU A 1 78 ? 8.776 9.879 0.082 1.00 91.69 78 LEU A N 1
ATOM 619 C CA . LEU A 1 78 ? 8.449 9.956 1.515 1.00 91.69 78 LEU A CA 1
ATOM 620 C C . LEU A 1 78 ? 7.005 10.400 1.796 1.00 91.69 78 LEU A C 1
ATOM 622 O O . LEU A 1 78 ? 6.337 9.816 2.646 1.00 91.69 78 LEU A O 1
ATOM 626 N N . GLU A 1 79 ? 6.497 11.399 1.074 1.00 93.38 79 GLU A N 1
ATOM 627 C CA . GLU A 1 79 ? 5.143 11.923 1.305 1.00 93.38 79 GLU A CA 1
ATOM 628 C C . GLU A 1 79 ? 4.046 10.911 0.955 1.00 93.38 79 GLU A C 1
ATOM 630 O O . GLU A 1 79 ? 3.053 10.788 1.675 1.00 93.38 79 GLU A O 1
ATOM 635 N N . LEU A 1 80 ? 4.250 10.125 -0.105 1.00 92.25 80 LEU A N 1
ATOM 636 C CA . LEU A 1 80 ? 3.331 9.051 -0.483 1.00 92.25 80 LEU A CA 1
ATOM 637 C C . LEU A 1 80 ? 3.406 7.884 0.507 1.00 92.25 80 LEU A C 1
ATOM 639 O O . LEU A 1 80 ? 2.374 7.344 0.899 1.00 92.25 80 LEU A O 1
ATOM 643 N N . ALA A 1 81 ? 4.606 7.543 0.984 1.00 92.69 81 ALA A N 1
ATOM 644 C CA . ALA A 1 81 ? 4.770 6.529 2.022 1.00 92.69 81 ALA A CA 1
ATOM 645 C C . ALA A 1 81 ? 4.073 6.930 3.335 1.00 92.69 81 ALA A C 1
ATOM 647 O O . ALA A 1 81 ? 3.384 6.115 3.945 1.00 92.69 81 ALA A O 1
ATOM 648 N N . LYS A 1 82 ? 4.170 8.201 3.752 1.00 93.50 82 LYS A N 1
ATOM 649 C CA . LYS A 1 82 ? 3.444 8.719 4.927 1.00 93.50 82 LYS A CA 1
ATOM 650 C C . LYS A 1 82 ? 1.930 8.578 4.780 1.00 93.50 82 LYS A C 1
ATOM 652 O O . LYS A 1 82 ? 1.251 8.277 5.759 1.00 93.50 82 LYS A O 1
ATOM 657 N N . GLN A 1 83 ? 1.381 8.813 3.588 1.00 93.75 83 GLN A N 1
ATOM 658 C CA . GLN A 1 83 ? -0.047 8.594 3.328 1.00 93.75 83 GLN A CA 1
ATOM 659 C C . GLN A 1 83 ? -0.427 7.121 3.506 1.00 93.75 83 GLN A C 1
ATOM 661 O O . GLN A 1 83 ? -1.415 6.836 4.179 1.00 93.75 83 GLN A O 1
ATOM 666 N N . ASP A 1 84 ? 0.389 6.200 2.992 1.00 92.25 84 ASP A N 1
ATOM 667 C CA . ASP A 1 84 ? 0.156 4.762 3.149 1.00 92.25 84 ASP A CA 1
ATOM 668 C C . ASP A 1 84 ? 0.195 4.327 4.614 1.00 92.25 84 ASP A C 1
ATOM 670 O O . ASP A 1 84 ? -0.714 3.641 5.076 1.00 92.25 84 ASP A O 1
ATOM 674 N N . PHE A 1 85 ? 1.194 4.776 5.376 1.00 92.56 85 PHE A N 1
ATOM 675 C CA . PHE A 1 85 ? 1.291 4.439 6.797 1.00 92.56 85 PHE A CA 1
ATOM 676 C C . PHE A 1 85 ? 0.168 5.049 7.633 1.00 92.56 85 PHE A C 1
ATOM 678 O O . PHE A 1 85 ? -0.323 4.395 8.550 1.00 92.56 85 PHE A O 1
ATOM 685 N N . ARG A 1 86 ? -0.300 6.260 7.304 1.00 93.56 86 ARG A N 1
ATOM 686 C CA . ARG A 1 86 ? -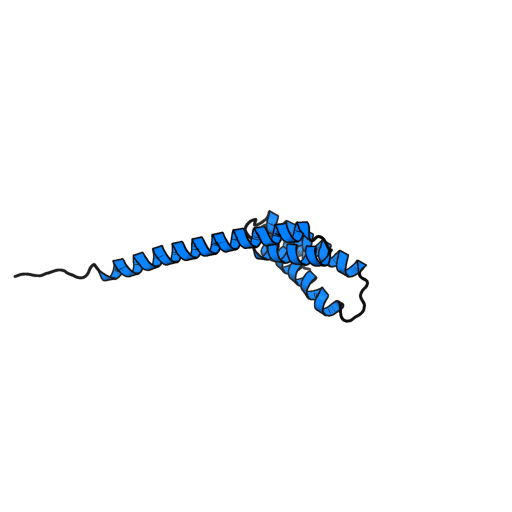1.508 6.813 7.937 1.00 93.56 86 ARG A CA 1
ATOM 687 C C . ARG A 1 86 ? -2.713 5.915 7.688 1.00 93.56 86 ARG A C 1
ATOM 689 O O . ARG A 1 86 ? -3.411 5.584 8.641 1.00 93.56 86 ARG A O 1
ATOM 696 N N . LYS A 1 87 ? -2.884 5.430 6.454 1.00 90.56 87 LYS A N 1
ATOM 697 C CA . LYS A 1 87 ? -3.992 4.531 6.126 1.00 90.56 87 LYS A CA 1
ATOM 698 C C . LYS A 1 87 ? -3.919 3.204 6.879 1.00 90.56 87 LYS A C 1
ATOM 700 O O . LYS A 1 87 ? -4.944 2.703 7.330 1.00 90.56 87 LYS A O 1
ATOM 705 N N . VAL A 1 88 ? -2.714 2.662 7.058 1.00 90.62 88 VAL A N 1
ATOM 706 C CA . VAL A 1 88 ? -2.470 1.474 7.894 1.00 90.62 88 VAL A CA 1
ATOM 707 C C . VAL A 1 88 ? -2.938 1.716 9.327 1.00 90.62 88 VAL A C 1
ATOM 709 O O . VAL A 1 88 ? -3.688 0.903 9.855 1.00 90.62 88 VAL A O 1
ATOM 712 N N . LEU A 1 89 ? -2.559 2.846 9.931 1.00 88.81 89 LEU A N 1
ATOM 713 C CA . LEU A 1 89 ? -2.964 3.190 11.297 1.00 88.81 89 LEU A CA 1
ATOM 714 C C . LEU A 1 89 ? -4.483 3.346 11.431 1.00 88.81 89 LEU A C 1
ATOM 716 O O . LEU A 1 89 ? -5.056 2.866 12.404 1.00 88.81 89 LEU A O 1
ATOM 720 N N . GLU A 1 90 ? -5.142 3.975 10.454 1.00 88.06 90 GLU A N 1
ATOM 721 C CA . GLU A 1 90 ? -6.604 4.103 10.426 1.00 88.06 90 GLU A CA 1
ATOM 722 C C . GLU A 1 90 ? -7.298 2.733 10.360 1.00 88.06 90 GLU A C 1
ATOM 724 O O . GLU A 1 90 ? -8.244 2.478 11.106 1.00 88.06 90 GLU A O 1
ATOM 729 N N . LEU A 1 91 ? -6.818 1.836 9.491 1.00 86.81 91 LEU A N 1
ATOM 730 C CA . LEU A 1 91 ? -7.389 0.498 9.319 1.00 86.81 91 LEU A CA 1
ATOM 731 C C . LEU A 1 91 ? -7.138 -0.399 10.539 1.00 86.81 91 LEU A C 1
ATOM 733 O O . LEU A 1 91 ? -8.045 -1.103 10.973 1.00 86.81 91 LEU A O 1
ATOM 737 N N . GLU A 1 92 ? -5.942 -0.359 11.129 1.00 83.00 92 GLU A N 1
ATOM 738 C CA . GLU A 1 92 ? -5.627 -1.119 12.345 1.00 83.00 92 GLU A CA 1
ATOM 739 C C . GLU A 1 92 ? -6.393 -0.601 13.567 1.00 83.00 92 GLU A C 1
ATOM 741 O O . GLU A 1 92 ? -6.835 -1.398 14.394 1.00 83.00 92 GLU A O 1
ATOM 746 N N . ALA A 1 93 ? -6.578 0.717 13.691 1.00 79.50 93 ALA A N 1
ATOM 747 C CA . ALA A 1 93 ? -7.396 1.299 14.751 1.00 79.50 93 ALA A CA 1
ATOM 748 C C . ALA A 1 93 ? -8.862 0.860 14.628 1.00 79.50 93 ALA A C 1
ATOM 750 O O . ALA A 1 93 ? -9.454 0.445 15.625 1.00 79.50 93 ALA A O 1
ATOM 751 N N . GLY A 1 94 ? -9.414 0.875 13.410 1.00 75.69 94 GLY A N 1
ATOM 752 C CA . GLY A 1 94 ? -10.749 0.345 13.133 1.00 75.69 94 GLY A CA 1
ATOM 753 C C . GLY A 1 94 ? -10.860 -1.152 13.434 1.00 75.69 94 GLY A C 1
ATOM 754 O O . GLY A 1 94 ? -11.813 -1.577 14.083 1.00 75.69 94 GLY A O 1
ATOM 755 N N . ASN A 1 95 ? -9.859 -1.953 13.053 1.00 70.62 95 ASN A N 1
ATOM 756 C CA . ASN A 1 95 ? -9.858 -3.391 13.330 1.00 70.62 95 ASN A CA 1
ATOM 757 C C . ASN A 1 95 ? -9.824 -3.688 14.835 1.00 70.62 95 ASN A C 1
ATOM 759 O O . ASN A 1 95 ? -10.627 -4.479 15.320 1.00 70.62 95 ASN A O 1
ATOM 763 N N . LYS A 1 96 ? -8.974 -2.987 15.599 1.00 70.38 96 LYS A N 1
ATOM 764 C CA . LYS A 1 96 ? -8.905 -3.127 17.064 1.00 70.38 96 LYS A CA 1
ATOM 765 C C . LYS A 1 96 ? -10.217 -2.757 17.752 1.00 70.38 96 LYS A C 1
ATOM 767 O O . LYS A 1 96 ? -10.580 -3.379 18.746 1.00 70.38 96 LYS A O 1
ATOM 772 N N . GLN A 1 97 ? -10.922 -1.743 17.250 1.00 68.31 97 GLN A N 1
ATOM 773 C CA . GLN A 1 97 ? -12.233 -1.347 17.770 1.00 68.31 97 GLN A CA 1
ATOM 774 C C . GLN A 1 97 ? -13.295 -2.418 17.495 1.00 68.31 97 GLN A C 1
ATOM 776 O O . GLN A 1 97 ? -14.090 -2.722 18.382 1.00 68.31 97 GLN A O 1
ATOM 781 N N . ILE A 1 98 ? -13.279 -3.021 16.304 1.00 67.44 98 ILE A N 1
ATOM 782 C CA . ILE A 1 98 ? -14.171 -4.133 15.948 1.00 67.44 98 ILE A CA 1
ATOM 783 C C . ILE A 1 98 ? -13.878 -5.353 16.831 1.00 67.44 98 ILE A C 1
ATOM 785 O O . ILE A 1 98 ? -14.799 -5.887 17.442 1.00 67.44 98 ILE A O 1
ATOM 789 N N . GLU A 1 99 ? -12.609 -5.733 16.993 1.00 65.81 99 GLU A N 1
ATOM 790 C CA . GLU A 1 99 ? -12.200 -6.839 17.872 1.00 65.81 99 GLU A CA 1
ATOM 791 C C . GLU A 1 99 ? -12.592 -6.589 19.339 1.00 65.81 99 GLU A C 1
ATOM 793 O O . GLU A 1 99 ? -13.049 -7.500 20.034 1.00 65.81 99 GLU A O 1
ATOM 798 N N . ALA A 1 100 ? -12.457 -5.352 19.828 1.00 68.44 100 ALA A N 1
ATOM 799 C CA . ALA A 1 100 ? -12.888 -4.980 21.174 1.00 68.44 100 ALA A CA 1
ATOM 800 C C . ALA A 1 100 ? -14.415 -5.084 21.340 1.00 68.44 100 ALA A C 1
ATOM 802 O O . ALA A 1 100 ? -14.883 -5.636 22.338 1.00 68.44 100 ALA A O 1
ATOM 803 N N . ALA A 1 101 ? -15.188 -4.625 20.352 1.00 67.81 101 ALA A N 1
ATOM 804 C CA . ALA A 1 101 ? -16.647 -4.714 20.360 1.00 67.81 101 ALA A CA 1
ATOM 805 C C . ALA A 1 101 ? -17.149 -6.167 20.252 1.00 67.81 101 ALA A C 1
ATOM 807 O O . ALA A 1 101 ? -18.121 -6.544 20.910 1.00 67.81 101 ALA A O 1
ATOM 808 N N . GLU A 1 102 ? -16.484 -7.013 19.462 1.00 66.00 102 GLU A N 1
ATOM 809 C CA . GLU A 1 102 ? -16.781 -8.448 19.395 1.00 66.00 102 GLU A CA 1
ATOM 810 C C . GLU A 1 102 ? -16.451 -9.159 20.707 1.00 66.00 102 GLU A C 1
ATOM 812 O O . GLU A 1 102 ? -17.231 -9.991 21.174 1.00 66.00 102 GLU A O 1
ATOM 817 N N . ARG A 1 103 ? -15.341 -8.797 21.359 1.00 65.38 103 ARG A N 1
ATOM 818 C CA . ARG A 1 103 ? -14.979 -9.328 22.678 1.00 65.38 103 ARG A CA 1
ATOM 819 C C . ARG A 1 103 ? -15.994 -8.949 23.752 1.00 65.38 103 ARG A C 1
ATOM 821 O O . ARG A 1 103 ? -16.320 -9.785 24.593 1.00 65.38 103 ARG A O 1
ATOM 828 N N . GLU A 1 104 ? -16.506 -7.722 23.724 1.00 67.62 104 GLU A N 1
ATOM 829 C CA . GLU A 1 104 ? -17.548 -7.264 24.646 1.00 67.62 104 GLU A CA 1
ATOM 830 C C . GLU A 1 104 ? -18.873 -8.007 24.419 1.00 67.62 104 GLU A C 1
ATOM 832 O O . GLU A 1 104 ? -19.470 -8.515 25.372 1.00 67.62 104 GLU A O 1
ATOM 837 N N . LYS A 1 105 ? -19.293 -8.171 23.156 1.00 60.47 105 LYS A N 1
ATOM 838 C CA . LYS A 1 105 ? -20.485 -8.960 22.808 1.00 60.47 105 LYS A CA 1
ATOM 839 C C . LYS A 1 105 ? -20.338 -10.415 23.240 1.00 60.47 105 LYS A C 1
ATOM 841 O O . LYS A 1 105 ? -21.210 -10.926 23.940 1.00 60.47 105 LYS A O 1
ATOM 846 N N . ASN A 1 106 ? -19.228 -11.063 22.896 1.00 58.53 106 ASN A N 1
ATOM 847 C CA . ASN A 1 106 ? -18.983 -12.459 23.249 1.00 58.53 106 ASN A CA 1
ATOM 848 C C . ASN A 1 106 ? -18.882 -12.650 24.765 1.00 58.53 106 ASN A C 1
ATOM 850 O O . ASN A 1 106 ? -19.426 -13.622 25.275 1.00 58.53 106 ASN A O 1
ATOM 854 N N . GLY A 1 107 ? -18.287 -11.702 25.498 1.00 56.09 107 GLY A N 1
ATOM 855 C CA . GLY A 1 107 ? -18.246 -11.693 26.964 1.00 56.09 107 GLY A CA 1
ATOM 856 C C . GLY A 1 107 ? -19.618 -11.538 27.634 1.00 56.09 107 GLY A C 1
ATOM 857 O O . GLY A 1 107 ? -19.829 -12.077 28.721 1.00 56.09 107 GLY A O 1
ATOM 858 N N . SER A 1 108 ? -20.558 -10.842 26.987 1.00 50.50 108 SER A N 1
ATOM 859 C CA . SER A 1 108 ? -21.942 -10.714 27.455 1.00 50.50 108 SER A CA 1
ATOM 860 C C . SER A 1 108 ? -22.711 -12.034 27.303 1.00 50.50 108 SER A C 1
ATOM 862 O O . SER A 1 108 ? -23.299 -12.511 28.273 1.00 50.50 108 SER A O 1
ATOM 864 N N . TRP A 1 109 ? -22.609 -12.711 26.150 1.00 48.56 109 TRP A N 1
ATOM 865 C CA . TRP A 1 109 ? -23.245 -14.022 25.931 1.00 48.56 109 TRP A CA 1
ATOM 866 C C . TRP A 1 109 ? -22.780 -15.094 26.931 1.00 48.56 109 TRP A C 1
ATOM 868 O O . TRP A 1 109 ? -23.614 -15.838 27.443 1.00 48.56 109 TRP A O 1
ATOM 878 N N . VAL A 1 110 ? -21.487 -15.149 27.291 1.00 48.88 110 VAL A N 1
ATOM 879 C CA . VAL A 1 110 ? -21.010 -16.143 28.282 1.00 48.88 110 VAL A CA 1
ATOM 880 C C . VAL A 1 110 ? -21.580 -15.890 29.681 1.00 48.88 110 VAL A C 1
ATOM 882 O O . VAL A 1 110 ? -21.771 -16.832 30.448 1.00 48.88 110 VAL A O 1
ATOM 885 N N . ARG A 1 111 ? -21.879 -14.628 30.019 1.00 50.34 111 ARG A N 1
ATOM 886 C CA . ARG A 1 111 ? -22.421 -14.247 31.330 1.00 50.34 111 ARG A CA 1
ATOM 887 C C . ARG A 1 111 ? -23.921 -14.552 31.448 1.00 50.34 111 ARG A C 1
ATOM 889 O O . ARG A 1 111 ? -24.375 -14.908 32.531 1.00 50.34 111 ARG A O 1
ATOM 896 N N . PHE A 1 112 ? -24.671 -14.480 30.346 1.00 45.19 112 PHE A N 1
ATOM 897 C CA . PHE A 1 112 ? -26.100 -14.827 30.316 1.00 45.19 112 PHE A CA 1
ATOM 898 C C . PHE A 1 112 ? -26.363 -16.341 30.338 1.00 45.19 112 PHE A C 1
ATOM 900 O O . PHE A 1 112 ? -27.339 -16.778 30.947 1.00 45.19 112 PHE A O 1
ATOM 907 N N . SER A 1 113 ? -25.469 -17.163 29.779 1.00 48.34 113 SER A N 1
ATOM 908 C CA . SER A 1 113 ? -25.629 -18.628 29.769 1.00 48.34 113 SER A CA 1
ATOM 909 C C . SER A 1 113 ? -25.484 -19.299 31.144 1.00 48.34 113 SER A C 1
ATOM 911 O O . SER A 1 113 ? -25.755 -20.488 31.260 1.00 48.34 113 SER A O 1
ATOM 913 N N . HIS A 1 114 ? -25.052 -18.578 32.185 1.00 46.62 114 HIS A N 1
ATOM 914 C CA . HIS A 1 114 ? -24.917 -19.115 33.550 1.00 46.62 114 HIS A CA 1
ATOM 915 C C . HIS A 1 114 ? -26.045 -18.685 34.507 1.00 46.62 114 HIS A C 1
ATOM 917 O O . HIS A 1 114 ? -26.043 -19.119 35.656 1.00 46.62 114 HIS A O 1
ATOM 923 N N . HIS A 1 115 ? -27.012 -17.860 34.075 1.00 43.44 115 HIS A N 1
ATOM 924 C CA . HIS A 1 115 ? -28.034 -17.310 34.984 1.00 43.44 115 HIS A CA 1
ATOM 925 C C . HIS A 1 115 ? -29.442 -17.921 34.862 1.00 43.44 115 HIS A C 1
ATOM 927 O O . HIS A 1 115 ? -30.318 -17.587 35.653 1.00 43.44 115 HIS A O 1
ATOM 933 N N . HIS A 1 116 ? -29.683 -18.862 33.944 1.00 42.16 116 HIS A N 1
ATOM 934 C CA . HIS A 1 116 ? -30.962 -19.584 33.874 1.00 42.16 116 HIS A CA 1
ATOM 935 C C . HIS A 1 116 ? -30.825 -20.999 34.443 1.00 42.16 116 HIS A C 1
ATOM 937 O O . HIS A 1 116 ? -30.765 -21.984 33.715 1.00 42.16 116 HIS A O 1
ATOM 943 N N . GLY A 1 117 ? -30.756 -21.077 35.773 1.00 46.78 117 GLY A N 1
ATOM 944 C CA . GLY A 1 117 ? -30.631 -22.326 36.523 1.00 46.78 117 GLY A CA 1
ATOM 945 C C . GLY A 1 117 ? -31.199 -22.232 37.938 1.00 46.78 117 GLY A C 1
ATOM 946 O O . GLY A 1 117 ? -30.577 -22.714 38.875 1.00 46.78 117 GLY A O 1
ATOM 947 N N . THR A 1 118 ? -32.361 -21.601 38.116 1.00 46.66 118 THR A N 1
ATOM 948 C CA . THR A 1 118 ? -33.103 -21.626 39.386 1.00 46.66 118 THR A CA 1
ATOM 949 C C . THR A 1 118 ? -34.583 -21.849 39.105 1.00 46.66 118 THR A C 1
ATOM 951 O O . THR A 1 118 ? -35.334 -20.913 38.852 1.00 46.66 118 THR A O 1
ATOM 954 N N . VAL A 1 119 ? -35.012 -23.112 39.166 1.00 42.75 119 VAL A N 1
ATOM 955 C CA . VAL A 1 119 ? -36.411 -23.448 39.451 1.00 42.75 119 VAL A CA 1
ATOM 956 C C . VAL A 1 119 ? -36.470 -23.808 40.929 1.00 42.75 119 VAL A C 1
ATOM 958 O O . VAL A 1 119 ? -36.066 -24.893 41.340 1.00 42.75 119 VAL A O 1
ATOM 961 N N . LEU A 1 120 ? -36.935 -22.847 41.725 1.00 41.19 120 LEU A N 1
ATOM 962 C CA . LEU A 1 120 ? -37.417 -23.070 43.082 1.00 41.19 120 LEU A CA 1
ATOM 963 C C . LEU A 1 120 ? -38.607 -24.037 43.008 1.00 41.19 120 LEU A C 1
ATOM 965 O O . LEU A 1 120 ? -39.615 -23.713 42.385 1.00 41.19 120 LEU A O 1
ATOM 969 N N . HIS A 1 121 ? -38.500 -25.202 43.645 1.00 36.06 121 HIS A N 1
ATOM 970 C CA . HIS A 1 121 ? -39.671 -25.956 44.086 1.00 36.06 121 HIS A CA 1
ATOM 971 C C . HIS A 1 121 ? -39.847 -25.694 45.580 1.00 36.06 121 HIS A C 1
ATOM 973 O O . HIS A 1 121 ? -39.090 -26.193 46.408 1.00 36.06 121 HIS A O 1
ATOM 979 N N . SER A 1 122 ? -40.830 -24.860 45.900 1.00 40.28 122 SER A N 1
ATOM 980 C CA . SER A 1 122 ? -41.510 -24.845 47.193 1.00 40.28 122 SER A CA 1
ATOM 981 C C . SER A 1 122 ? -42.691 -25.813 47.121 1.00 40.28 122 SER A C 1
ATOM 983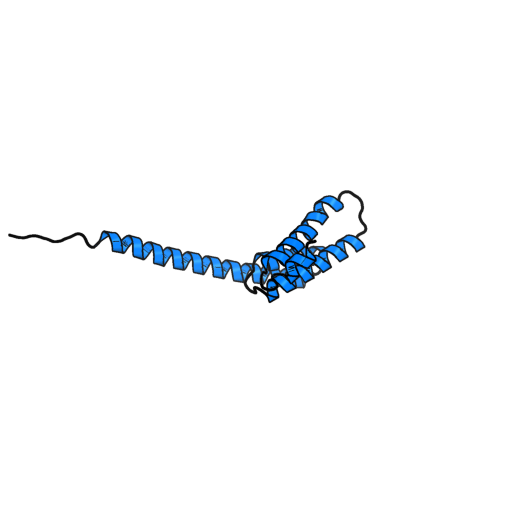 O O . SER A 1 122 ? -43.509 -25.692 46.207 1.00 40.28 122 SER A O 1
ATOM 985 N N . GLY A 1 123 ? -42.762 -26.743 48.073 1.00 46.91 123 GLY A N 1
ATOM 986 C CA . GLY A 1 123 ? -43.819 -27.744 48.230 1.00 46.91 123 GLY A CA 1
ATOM 987 C C . GLY A 1 123 ? -43.437 -28.769 49.279 1.00 46.91 123 GLY A C 1
ATOM 988 O O . GLY A 1 123 ? -42.599 -29.629 48.939 1.00 46.91 123 GLY A O 1
#